Protein AF-A0A916E499-F1 (afdb_monomer_lite)

Radius of gyration: 20.99 Å; chains: 1; bounding box: 44×51×42 Å

Secondary structure (DSSP, 8-state):
------STT-EEEE-TTT--EEEEE-HHHHHHIIIII-TTS-HHHHHHHHHHHHHHTTT--S-------------------S----HHHHHHTS---HHHHHHHHHHHHHHHHHHT--GGGGGSHHHHHHHHHH-TT-----

pLDDT: mean 73.03, std 19.17, range [33.91, 93.38]

Foldseek 3Di:
DDWDDDDPQFTWDADPFQRDTGRGDDPVVVLCCLQPPPPRHPPVSNVVSVVVVVVVVVPPPDDDPDPDDDDDDDDDDDDDDDDDDDPVVVVQPDQCPPVNLVVVQVVVVCCCVVVVPDPVVCVDPVNVVVVCVVHVNHDRDD

Structure (mmCIF, N/CA/C/O backbone):
data_AF-A0A916E499-F1
#
_entry.id   AF-A0A916E499-F1
#
loop_
_atom_site.group_PDB
_atom_site.id
_atom_site.type_symbol
_atom_site.label_atom_id
_atom_site.label_alt_id
_atom_site.label_comp_id
_atom_site.label_asym_id
_atom_site.label_entity_id
_atom_site.label_seq_id
_atom_site.pdbx_PDB_ins_code
_atom_site.Cartn_x
_atom_site.Cartn_y
_atom_site.Cartn_z
_atom_site.occupancy
_atom_site.B_iso_or_equiv
_atom_site.auth_seq_id
_atom_site.auth_comp_id
_atom_site.auth_asym_id
_atom_site.auth_atom_id
_atom_site.pdbx_PDB_model_num
ATOM 1 N N . MET A 1 1 ? -22.843 15.124 7.897 1.00 46.69 1 MET A N 1
ATOM 2 C CA . MET A 1 1 ? -22.013 16.331 7.720 1.00 46.69 1 MET A CA 1
ATOM 3 C C . MET A 1 1 ? -22.779 17.495 8.315 1.00 46.69 1 MET A C 1
ATOM 5 O O . MET A 1 1 ? -23.918 17.698 7.919 1.00 46.69 1 MET A O 1
ATOM 9 N N . VAL A 1 2 ? -22.229 18.179 9.317 1.00 41.38 2 VAL A N 1
ATOM 10 C CA . VAL A 1 2 ? -22.834 19.408 9.852 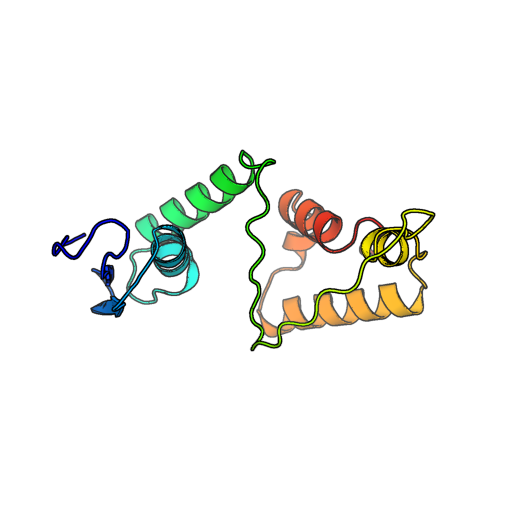1.00 41.38 2 VAL A CA 1
ATOM 11 C C . VAL A 1 2 ? -22.041 20.571 9.265 1.00 41.38 2 VAL A C 1
ATOM 13 O O . VAL A 1 2 ? -20.863 20.733 9.572 1.00 41.38 2 VAL A O 1
ATOM 16 N N . ASN A 1 3 ? -22.662 21.331 8.363 1.00 48.69 3 ASN A N 1
ATOM 17 C CA . ASN A 1 3 ? -22.007 22.427 7.651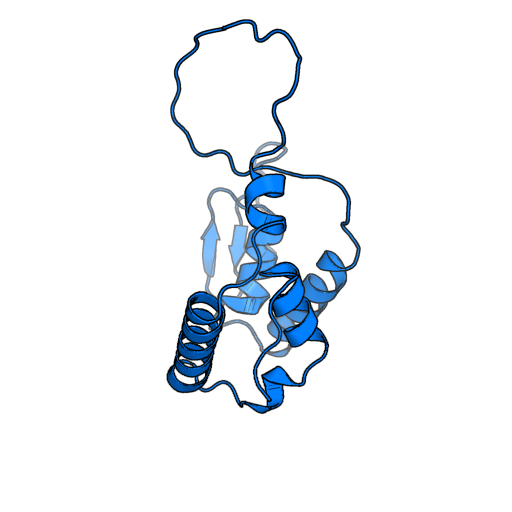 1.00 48.69 3 ASN A CA 1
ATOM 18 C C . ASN A 1 3 ? -22.184 23.733 8.431 1.00 48.69 3 ASN A C 1
ATOM 20 O O . ASN A 1 3 ? -23.271 24.307 8.420 1.00 48.69 3 ASN A O 1
ATOM 24 N N . ASN A 1 4 ? -21.112 24.238 9.045 1.00 51.47 4 ASN A N 1
ATOM 25 C CA . ASN A 1 4 ? -21.081 25.601 9.579 1.00 51.47 4 ASN A CA 1
ATOM 26 C C . ASN A 1 4 ? -20.394 26.544 8.583 1.00 51.47 4 ASN A C 1
ATOM 28 O O . ASN A 1 4 ? -19.268 26.312 8.145 1.00 51.47 4 ASN A O 1
ATOM 32 N N . LYS A 1 5 ? -21.119 27.597 8.186 1.00 39.88 5 LYS A N 1
ATOM 33 C CA . LYS A 1 5 ? -20.718 28.541 7.135 1.00 39.88 5 LYS A CA 1
ATOM 34 C C . LYS A 1 5 ? -19.553 29.427 7.589 1.00 39.88 5 LYS A C 1
ATOM 36 O O . LYS A 1 5 ? -19.694 30.233 8.502 1.00 39.88 5 LYS A O 1
ATOM 41 N N . SER A 1 6 ? -18.449 29.354 6.856 1.00 49.44 6 SER A N 1
ATOM 42 C CA . SER A 1 6 ? -17.389 30.364 6.787 1.00 49.44 6 SER A CA 1
ATOM 43 C C . SER A 1 6 ? -17.029 30.569 5.304 1.00 49.44 6 SER A C 1
ATOM 45 O O . SER A 1 6 ? -17.355 29.715 4.486 1.00 49.44 6 SER A O 1
ATOM 47 N N . LYS A 1 7 ? -16.463 31.742 4.983 1.00 49.53 7 LYS A N 1
ATOM 48 C CA . LYS A 1 7 ? -16.174 32.356 3.662 1.00 49.53 7 LYS A CA 1
ATOM 49 C C . LYS A 1 7 ? -15.985 31.379 2.471 1.00 49.53 7 LYS A C 1
ATOM 51 O O . LYS A 1 7 ? -15.399 30.313 2.656 1.00 49.53 7 LYS A O 1
ATOM 56 N N . PRO A 1 8 ? -16.407 31.757 1.242 1.00 46.28 8 PRO A N 1
ATOM 57 C CA . PRO A 1 8 ? -16.354 30.880 0.066 1.00 46.28 8 PRO A CA 1
ATOM 58 C C . PRO A 1 8 ? -14.942 30.313 -0.137 1.00 46.28 8 PRO A C 1
ATOM 60 O O . PRO A 1 8 ? -13.975 31.067 -0.196 1.00 46.28 8 PRO A O 1
ATOM 63 N N . GLY A 1 9 ? -14.834 28.981 -0.180 1.00 54.62 9 GLY A N 1
ATOM 64 C CA . GLY A 1 9 ? -13.572 28.252 -0.360 1.00 54.62 9 GLY A CA 1
ATOM 65 C C . GLY A 1 9 ? -12.903 27.727 0.919 1.00 54.62 9 GLY A C 1
ATOM 66 O O . GLY A 1 9 ? -11.936 26.974 0.821 1.00 54.62 9 GLY A O 1
ATOM 67 N N . HIS A 1 10 ? -13.401 28.057 2.118 1.00 57.28 10 HIS A N 1
ATOM 68 C CA . HIS A 1 10 ? -12.812 27.579 3.377 1.00 57.28 10 HIS A CA 1
ATOM 69 C C . HIS A 1 10 ? -13.873 27.038 4.339 1.00 57.28 10 HIS A C 1
ATOM 71 O O . HIS A 1 10 ? -14.388 27.758 5.202 1.00 57.28 10 HIS A O 1
ATOM 77 N N . TYR A 1 11 ? -14.159 25.742 4.203 1.00 69.94 11 TYR A N 1
ATOM 78 C CA . TYR A 1 11 ? -15.032 25.006 5.110 1.00 69.94 11 TYR A CA 1
ATOM 79 C C . TYR A 1 11 ? -14.207 24.363 6.229 1.00 69.94 11 TYR A C 1
ATOM 81 O O . TYR A 1 11 ? -13.180 23.725 5.986 1.00 69.94 11 TYR A O 1
ATOM 89 N N . SER A 1 12 ? -14.656 24.545 7.468 1.00 78.69 12 SER A N 1
ATOM 90 C CA . SER A 1 12 ? -14.255 23.690 8.583 1.00 78.69 12 SER A CA 1
ATOM 91 C C . SER A 1 12 ? -15.042 22.384 8.510 1.00 78.69 12 SER A C 1
ATOM 93 O O . SER A 1 12 ? -16.222 22.403 8.157 1.00 78.69 12 SER A O 1
ATOM 95 N N . GLY A 1 13 ? -14.419 21.269 8.871 1.00 85.12 13 GLY A N 1
ATOM 96 C CA . GLY A 1 13 ? -15.068 19.960 8.895 1.00 85.12 13 GLY A CA 1
ATOM 97 C C . GLY A 1 13 ? -14.948 19.302 10.258 1.00 85.12 13 GLY A C 1
ATOM 98 O O . GLY A 1 13 ? -14.019 19.578 11.011 1.00 85.12 13 GLY A O 1
ATOM 99 N N . GLU A 1 14 ? -15.875 18.405 10.557 1.00 89.88 14 GLU A N 1
ATOM 100 C CA . GLU A 1 14 ? -15.799 17.505 11.703 1.00 89.88 14 GLU A CA 1
ATOM 101 C C . GLU A 1 14 ? -16.217 16.109 11.248 1.00 89.88 14 GLU A C 1
ATOM 103 O O . GLU A 1 14 ? -17.225 15.950 10.547 1.00 89.88 14 GLU A O 1
ATOM 108 N N . CYS A 1 15 ? -15.435 15.100 11.628 1.00 90.38 15 CYS A N 1
ATOM 109 C CA . CYS A 1 15 ? -15.794 13.716 11.378 1.00 90.38 15 CYS A CA 1
ATOM 110 C C . CYS A 1 15 ? -16.943 13.331 12.305 1.00 90.38 15 CYS A C 1
ATOM 112 O O . CYS A 1 15 ? -16.855 13.503 13.515 1.00 90.38 15 CYS A O 1
ATOM 114 N N . LYS A 1 16 ? -18.017 12.772 11.744 1.00 89.81 16 LYS A N 1
ATOM 115 C CA . LYS A 1 16 ? -19.185 12.357 12.531 1.00 89.81 16 LYS A CA 1
ATOM 116 C C . LYS A 1 16 ? -18.880 11.179 13.470 1.00 89.81 16 LYS A C 1
ATOM 118 O O . LYS A 1 16 ? -19.623 10.983 14.421 1.00 89.81 16 LYS A O 1
ATOM 123 N N . PHE A 1 17 ? -17.838 10.401 13.178 1.00 90.56 17 PHE A N 1
ATOM 124 C CA . PHE A 1 17 ? -17.529 9.158 13.883 1.00 90.56 17 PHE A CA 1
ATOM 125 C C . PHE A 1 17 ? -16.475 9.371 14.971 1.00 90.56 17 PHE A C 1
ATOM 127 O O . PHE A 1 17 ? -16.776 9.212 16.146 1.00 90.56 17 PHE A O 1
ATOM 134 N N . CYS A 1 18 ? -15.277 9.828 14.596 1.00 91.19 18 CYS A N 1
ATOM 135 C CA . CYS A 1 18 ? -14.178 10.046 15.545 1.00 91.19 18 CYS A CA 1
ATOM 136 C C . CYS A 1 18 ? -14.106 11.480 16.102 1.00 91.19 18 CYS A C 1
ATOM 138 O O . CYS A 1 18 ? -13.172 11.820 16.826 1.00 91.19 18 CYS A O 1
ATOM 140 N N . HIS A 1 19 ? -15.033 12.366 15.714 1.00 88.81 19 HIS A N 1
ATOM 141 C CA . HIS A 1 19 ? -15.081 13.773 16.142 1.00 88.81 19 HIS A CA 1
ATOM 142 C C . HIS A 1 19 ? -13.803 14.591 15.885 1.00 88.81 19 HIS A C 1
ATOM 144 O O . HIS A 1 19 ? -13.634 15.688 16.424 1.00 88.81 19 HIS A O 1
ATOM 150 N N . LYS A 1 20 ? -12.906 14.104 15.017 1.00 88.31 20 LYS A N 1
ATOM 151 C CA . LYS A 1 20 ? -11.736 14.855 14.554 1.00 88.31 20 LYS A CA 1
ATOM 152 C C . LYS A 1 20 ? -12.211 16.119 13.841 1.00 88.31 20 LYS A C 1
ATOM 154 O O . LYS A 1 20 ? -13.056 16.057 12.948 1.00 88.31 20 LYS A O 1
ATOM 15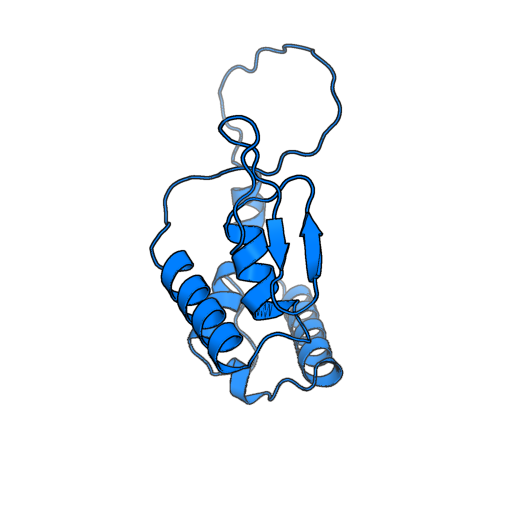9 N N . LYS A 1 21 ? -11.685 17.269 14.262 1.00 89.50 21 LYS A N 1
ATOM 160 C CA . LYS A 1 21 ? -12.054 18.591 13.740 1.00 89.50 21 LYS A CA 1
ATOM 161 C C . LYS A 1 21 ? -10.949 19.137 12.853 1.00 89.50 21 LYS A C 1
ATOM 163 O O . LYS A 1 21 ? -9.770 19.040 13.184 1.00 89.50 21 LYS A O 1
ATOM 168 N N . TRP A 1 22 ? -11.346 19.788 11.769 1.00 86.38 22 TRP A N 1
ATOM 169 C CA . TRP A 1 22 ? -10.460 20.511 10.872 1.00 86.38 22 TRP A CA 1
ATOM 170 C C . TRP A 1 2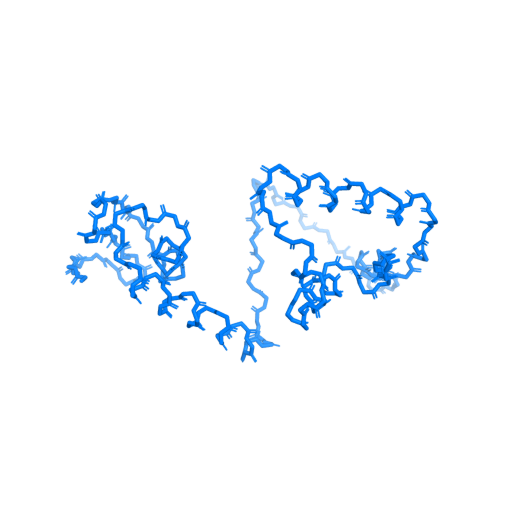2 ? -10.901 21.962 10.769 1.00 86.38 22 TRP A C 1
ATOM 172 O O . TRP A 1 22 ? -12.035 22.264 10.399 1.00 86.38 22 TRP A O 1
ATOM 182 N N . GLN A 1 23 ? -9.971 22.874 11.048 1.00 78.06 23 GLN A N 1
ATOM 183 C CA . GLN A 1 23 ? -10.201 24.312 10.914 1.00 78.06 23 GLN A CA 1
ATOM 184 C C . GLN A 1 23 ? -10.330 24.739 9.441 1.00 78.06 23 GLN A C 1
ATOM 186 O O . GLN A 1 23 ? -11.039 25.695 9.132 1.00 78.06 23 GLN A O 1
ATOM 191 N N . ARG A 1 24 ? -9.663 24.015 8.533 1.00 80.38 24 ARG A N 1
ATOM 192 C CA . ARG A 1 24 ? -9.791 24.118 7.075 1.00 80.38 24 ARG A CA 1
ATOM 193 C C . ARG A 1 24 ? -9.645 22.727 6.478 1.00 80.38 24 ARG A C 1
ATOM 195 O O . ARG A 1 24 ? -8.674 22.045 6.796 1.00 80.38 24 ARG A O 1
ATOM 202 N N . VAL A 1 25 ? -10.579 22.313 5.630 1.00 80.31 25 VAL A N 1
ATOM 203 C CA . VAL A 1 25 ? -10.515 21.002 4.981 1.00 80.31 25 VAL A CA 1
ATOM 204 C C . VAL A 1 25 ? -11.114 21.051 3.581 1.00 80.31 25 VAL A C 1
ATOM 206 O O . VAL A 1 25 ? -12.091 21.761 3.340 1.00 80.31 25 VAL A O 1
ATOM 209 N N . TYR A 1 26 ? -10.514 20.301 2.662 1.00 83.38 26 TYR A N 1
ATOM 210 C CA . TYR A 1 26 ? -11.082 20.019 1.348 1.00 83.38 26 TYR A CA 1
ATOM 211 C C . TYR A 1 26 ? -11.711 18.624 1.338 1.00 83.38 26 TYR A C 1
ATOM 213 O O . TYR A 1 26 ? -11.383 17.774 2.166 1.00 83.38 26 TYR A O 1
ATOM 221 N N . ILE A 1 27 ? -12.627 18.391 0.396 1.00 83.69 27 ILE A N 1
ATOM 222 C CA . ILE A 1 27 ? -13.433 17.163 0.342 1.00 83.69 27 ILE A CA 1
ATOM 223 C C . ILE A 1 27 ? -12.542 15.908 0.281 1.00 83.69 27 ILE A C 1
ATOM 225 O O . ILE A 1 27 ? -12.800 14.965 1.021 1.00 83.69 27 ILE A O 1
ATOM 229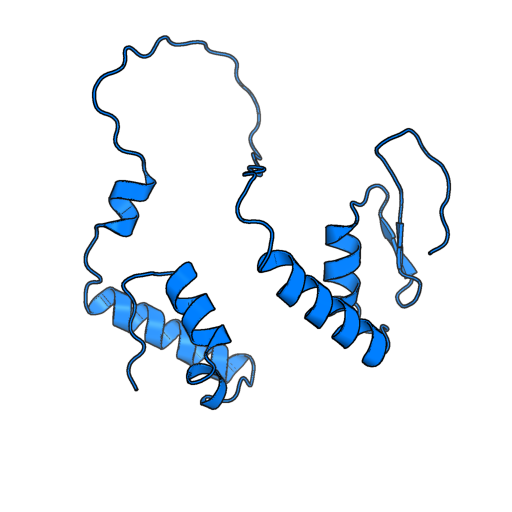 N N . GLY A 1 28 ? -11.452 15.934 -0.493 1.00 84.38 28 GLY A N 1
ATOM 230 C CA . GLY A 1 28 ? -10.496 14.821 -0.597 1.00 84.38 28 GLY A CA 1
ATOM 231 C C . GLY A 1 28 ? -9.868 14.379 0.735 1.00 84.38 28 GLY A C 1
ATOM 232 O O . GLY A 1 28 ? -9.797 13.181 0.993 1.00 84.38 28 GLY A O 1
ATOM 233 N N . ILE A 1 29 ? -9.505 15.303 1.641 1.00 86.19 29 ILE A N 1
ATOM 234 C CA . ILE A 1 29 ? -9.025 14.923 2.991 1.00 86.19 29 ILE A CA 1
ATOM 235 C C . ILE A 1 29 ? -10.117 14.194 3.764 1.00 86.19 29 ILE A C 1
ATOM 237 O O . ILE A 1 29 ? -9.831 13.215 4.445 1.00 86.19 29 ILE A O 1
ATOM 241 N N . LEU A 1 30 ? -11.363 14.666 3.686 1.00 88.50 30 LEU A N 1
ATOM 242 C CA . LEU A 1 30 ? -12.465 14.028 4.405 1.00 88.50 30 LEU A CA 1
ATOM 243 C C . LEU A 1 30 ? -12.747 12.626 3.859 1.00 88.50 30 LEU A C 1
ATOM 245 O O . LEU A 1 30 ? -12.992 11.716 4.643 1.00 88.50 30 LEU A O 1
ATOM 249 N N . GLN A 1 31 ? -12.682 12.448 2.540 1.00 89.56 31 GLN A N 1
ATOM 250 C CA . GLN A 1 31 ? -12.856 11.150 1.887 1.00 89.56 31 GLN A CA 1
ATOM 251 C C . GLN A 1 31 ? -11.744 10.174 2.283 1.00 89.56 31 GLN A C 1
ATOM 253 O O . GLN A 1 31 ? -12.042 9.077 2.746 1.00 89.56 31 GLN A O 1
ATOM 258 N N . SER A 1 32 ? -10.478 10.600 2.199 1.00 87.38 32 SER A N 1
ATOM 259 C CA . SER A 1 32 ? -9.330 9.785 2.620 1.00 87.38 32 SER A CA 1
ATOM 260 C C . SER A 1 32 ? -9.395 9.432 4.107 1.00 87.38 32 SER A C 1
ATOM 262 O O . SER A 1 32 ? -9.190 8.280 4.488 1.00 87.38 32 SER A O 1
ATOM 264 N N . HIS A 1 33 ? -9.786 10.389 4.954 1.00 92.38 33 HIS A N 1
ATOM 265 C CA . HIS A 1 33 ? -9.983 10.133 6.374 1.00 92.38 33 HIS A CA 1
ATOM 266 C C . HIS A 1 33 ? -11.032 9.039 6.617 1.00 92.38 33 HIS A C 1
ATOM 268 O O . HIS A 1 33 ? -10.789 8.138 7.415 1.00 92.38 33 HIS A O 1
ATOM 274 N N . LEU A 1 34 ? -12.179 9.098 5.931 1.00 91.38 34 LEU A N 1
ATOM 275 C CA . LEU A 1 34 ? -13.239 8.096 6.069 1.00 91.38 34 LEU A CA 1
ATOM 276 C C . LEU A 1 34 ? -12.850 6.724 5.505 1.00 91.38 34 LEU A C 1
ATOM 278 O O . LEU A 1 34 ? -13.324 5.727 6.039 1.00 91.38 34 LEU A O 1
ATOM 282 N N . ALA A 1 35 ? -12.010 6.673 4.468 1.00 90.12 35 ALA A N 1
ATOM 283 C CA . ALA A 1 35 ? -11.561 5.430 3.842 1.00 90.12 35 ALA A CA 1
ATOM 284 C C . ALA A 1 35 ? -10.413 4.745 4.607 1.00 90.12 35 ALA A C 1
ATOM 286 O O . ALA A 1 35 ? -10.402 3.524 4.727 1.00 90.12 35 ALA A O 1
ATOM 287 N N . ASN A 1 36 ? -9.455 5.508 5.142 1.00 87.69 36 ASN A N 1
ATOM 288 C CA . ASN A 1 36 ? -8.174 4.947 5.596 1.00 87.69 36 ASN A CA 1
ATOM 289 C C . ASN A 1 36 ? -7.772 5.313 7.031 1.00 87.69 36 ASN A C 1
ATOM 291 O O . ASN A 1 36 ? -7.023 4.565 7.652 1.00 87.69 36 ASN A O 1
ATOM 295 N N . GLU A 1 37 ? -8.221 6.449 7.575 1.00 87.44 37 GLU A N 1
ATOM 296 C CA . GLU A 1 37 ? -7.692 6.960 8.855 1.00 87.44 37 GLU A CA 1
ATOM 297 C C . GLU A 1 37 ? -8.673 6.865 10.031 1.00 87.44 37 GLU A C 1
ATOM 299 O O . GLU A 1 37 ? -8.261 6.955 11.189 1.00 87.44 37 GLU A O 1
ATOM 304 N N . CYS A 1 38 ? -9.977 6.778 9.770 1.00 91.00 38 CYS A N 1
ATOM 305 C CA . CYS A 1 38 ? -10.996 6.865 10.807 1.00 91.00 38 CYS A CA 1
ATOM 306 C C . CYS A 1 38 ? -11.273 5.498 11.441 1.00 91.00 38 CYS A C 1
ATOM 308 O O . CYS A 1 38 ? -12.025 4.701 10.891 1.00 91.00 38 CYS A O 1
ATOM 310 N N . THR A 1 39 ? -10.746 5.275 12.645 1.00 86.12 39 THR A N 1
ATOM 311 C CA . THR A 1 39 ? -10.924 4.027 13.412 1.00 86.12 39 THR A CA 1
ATOM 312 C C . THR A 1 39 ? -12.359 3.773 13.870 1.00 86.12 39 THR A C 1
ATOM 314 O O . THR A 1 39 ? -12.751 2.625 14.027 1.00 86.12 39 THR A O 1
ATOM 317 N N . ASP A 1 40 ? -13.147 4.833 14.067 1.00 89.19 40 ASP A N 1
ATOM 318 C CA . ASP A 1 40 ? -14.539 4.736 14.537 1.00 89.19 40 ASP A CA 1
ATOM 319 C C . ASP A 1 40 ? -15.560 4.694 13.383 1.00 89.19 40 ASP A C 1
ATOM 321 O O . ASP A 1 40 ? -16.772 4.730 13.610 1.00 89.19 40 ASP A O 1
ATOM 325 N N . CYS A 1 41 ? -15.092 4.689 12.128 1.00 89.81 41 CYS A N 1
ATOM 326 C CA . CYS A 1 41 ? -15.960 4.676 10.953 1.00 89.81 41 CYS A CA 1
ATOM 327 C C . CYS A 1 41 ? -16.533 3.265 10.732 1.00 89.81 41 CYS A C 1
ATOM 329 O O . CYS A 1 41 ? -15.764 2.306 10.719 1.00 89.81 41 CYS A O 1
ATOM 331 N N . PRO A 1 42 ? -17.852 3.109 10.515 1.00 91.19 42 PRO A N 1
ATOM 332 C CA . PRO A 1 42 ? -18.428 1.831 10.114 1.00 91.19 42 PRO A CA 1
ATOM 333 C C . PRO A 1 42 ? -17.818 1.315 8.807 1.00 91.19 42 PRO A C 1
ATOM 335 O O . PRO A 1 42 ? -17.666 2.074 7.847 1.00 91.19 42 PRO A O 1
ATOM 338 N N . GLU A 1 43 ? -17.557 0.010 8.750 1.00 86.31 43 GLU A N 1
ATOM 339 C CA . GLU A 1 43 ? -16.895 -0.663 7.623 1.00 86.31 43 GLU A CA 1
ATOM 340 C C . GLU A 1 43 ? -17.613 -0.430 6.281 1.00 86.31 43 GLU A C 1
ATOM 342 O O . GLU A 1 43 ? -16.980 -0.205 5.256 1.00 86.31 43 GLU A O 1
ATOM 347 N N . GLU A 1 44 ? -18.947 -0.382 6.287 1.00 89.56 44 GLU A N 1
ATOM 348 C CA . GLU A 1 44 ? -19.755 -0.086 5.096 1.00 89.56 44 GLU A CA 1
ATOM 349 C C . GLU A 1 44 ? -19.420 1.287 4.487 1.00 89.56 44 GLU A C 1
ATOM 351 O O . GLU A 1 44 ? -19.299 1.439 3.271 1.00 89.56 44 GLU A O 1
ATOM 356 N N . ILE A 1 45 ? -19.222 2.292 5.340 1.00 88.88 45 ILE A N 1
ATOM 357 C CA . ILE A 1 45 ? -18.912 3.661 4.919 1.00 88.88 45 ILE A CA 1
ATOM 358 C C . ILE A 1 45 ? -17.452 3.749 4.483 1.00 88.88 45 ILE A C 1
ATOM 360 O O . ILE A 1 45 ? -17.148 4.414 3.492 1.00 88.88 45 ILE A O 1
ATOM 364 N N . GLN A 1 46 ? -16.564 3.060 5.195 1.00 89.12 46 GLN A N 1
ATOM 365 C CA . GLN A 1 46 ? -15.156 2.959 4.839 1.00 89.12 46 GLN A CA 1
ATOM 366 C C . GLN A 1 46 ? -14.981 2.352 3.439 1.00 89.12 46 GLN A C 1
ATOM 368 O O . GLN A 1 46 ? -14.358 2.969 2.575 1.00 89.12 46 GLN A O 1
ATOM 373 N N . ASN A 1 47 ? -15.617 1.206 3.185 1.00 88.44 47 ASN A N 1
ATOM 374 C CA . ASN A 1 47 ? -15.565 0.498 1.906 1.00 88.44 47 ASN A CA 1
ATOM 375 C C . ASN A 1 47 ? -16.196 1.307 0.767 1.00 88.44 47 ASN A C 1
ATOM 377 O O . ASN A 1 47 ? -15.658 1.322 -0.341 1.00 88.44 47 ASN A O 1
ATOM 381 N N . TYR A 1 48 ? -17.292 2.028 1.032 1.00 93.06 48 TYR A N 1
ATOM 382 C CA . TYR A 1 48 ? -17.886 2.941 0.053 1.00 93.06 48 TYR A CA 1
ATOM 383 C C . TYR A 1 48 ? -16.887 4.011 -0.403 1.00 93.06 48 TYR A C 1
ATOM 385 O O . TYR A 1 48 ? -16.698 4.210 -1.603 1.00 93.06 48 TYR A O 1
ATOM 393 N N . TRP A 1 49 ? -16.227 4.697 0.538 1.00 90.69 49 TRP A N 1
ATOM 394 C CA . TRP A 1 49 ? -15.270 5.749 0.190 1.00 90.69 49 TRP A CA 1
ATOM 395 C C . TRP A 1 49 ? -13.997 5.193 -0.438 1.00 90.69 49 TRP A C 1
ATOM 397 O O . TRP A 1 49 ? -13.467 5.821 -1.350 1.00 90.69 49 TRP A O 1
ATOM 407 N N . LEU A 1 50 ? -13.549 4.009 -0.017 1.00 89.12 50 LEU A N 1
ATOM 408 C CA . LEU A 1 50 ? -12.427 3.311 -0.637 1.00 89.12 50 LEU A CA 1
ATOM 409 C C . LEU A 1 50 ? -12.714 3.000 -2.116 1.00 89.12 50 LEU A C 1
ATOM 411 O O . LEU A 1 50 ? -11.910 3.334 -2.984 1.00 89.12 50 LEU A O 1
ATOM 415 N N . GLY A 1 51 ? -13.893 2.442 -2.416 1.00 88.75 51 GLY A N 1
ATOM 416 C CA . GLY A 1 51 ? -14.328 2.176 -3.789 1.00 88.75 51 GLY A CA 1
ATOM 417 C C . GLY A 1 51 ? -14.543 3.452 -4.607 1.00 88.75 51 GLY A C 1
ATOM 418 O O . GLY A 1 51 ? -14.166 3.508 -5.775 1.00 88.75 51 GLY A O 1
ATOM 419 N N . PHE A 1 52 ? -15.096 4.501 -3.991 1.00 88.81 52 PHE A N 1
ATOM 420 C CA . PHE A 1 52 ? -15.278 5.800 -4.638 1.00 88.81 52 PHE A CA 1
ATOM 421 C C . PHE A 1 52 ? -13.942 6.443 -5.034 1.00 88.81 52 PHE A C 1
ATOM 423 O O . PHE A 1 52 ? -13.831 6.952 -6.144 1.00 88.81 52 PHE A O 1
ATOM 430 N N . ILE A 1 53 ? -12.933 6.416 -4.154 1.00 87.75 53 ILE A N 1
ATOM 431 C CA . ILE A 1 53 ? -11.596 6.958 -4.445 1.00 87.75 53 ILE A CA 1
ATOM 432 C C . ILE A 1 53 ? -10.937 6.151 -5.569 1.00 87.75 53 ILE A C 1
ATOM 434 O O . ILE A 1 53 ? -10.493 6.740 -6.548 1.00 87.75 53 ILE A O 1
ATOM 438 N N . ALA A 1 54 ? -10.976 4.817 -5.491 1.00 84.75 54 ALA A N 1
ATOM 439 C CA . ALA A 1 54 ? -10.419 3.951 -6.531 1.00 84.75 54 ALA A CA 1
ATOM 440 C C . ALA A 1 54 ? -11.058 4.190 -7.916 1.00 84.75 54 ALA A C 1
ATOM 442 O O . ALA A 1 54 ? -10.367 4.186 -8.933 1.00 84.75 54 ALA A O 1
ATOM 443 N N . ALA A 1 55 ? -12.372 4.433 -7.965 1.00 84.19 55 ALA A N 1
ATOM 444 C CA . ALA A 1 55 ? -13.078 4.743 -9.208 1.00 84.19 55 ALA A CA 1
ATOM 445 C C . ALA A 1 55 ? -12.823 6.175 -9.708 1.00 84.19 55 ALA A C 1
ATOM 447 O O . ALA A 1 55 ? -12.815 6.406 -10.915 1.00 84.19 55 ALA A O 1
ATOM 448 N N . LYS A 1 56 ? -12.631 7.138 -8.799 1.00 79.94 56 LYS A N 1
ATOM 449 C CA . LYS A 1 56 ? -12.377 8.546 -9.129 1.00 79.94 56 LYS A CA 1
ATOM 450 C C . LYS A 1 56 ? -11.006 8.740 -9.778 1.00 79.94 56 LYS A C 1
ATOM 452 O O . LYS A 1 56 ? -10.931 9.395 -10.810 1.00 79.94 56 LYS A O 1
ATOM 457 N N . ASP A 1 57 ? -9.967 8.114 -9.233 1.00 65.00 57 ASP A N 1
ATOM 458 C CA . ASP A 1 57 ? -8.610 8.192 -9.793 1.00 65.00 57 ASP A CA 1
ATOM 459 C C . ASP A 1 57 ? -8.517 7.553 -11.193 1.00 65.00 57 ASP A C 1
ATOM 461 O O . ASP A 1 57 ? -7.604 7.850 -11.951 1.00 65.00 57 ASP A O 1
ATOM 465 N N . SER A 1 58 ? -9.499 6.729 -11.582 1.00 59.97 58 SER A N 1
ATOM 466 C CA . SER A 1 58 ? -9.598 6.151 -12.931 1.00 59.97 58 SER A CA 1
ATOM 467 C C . SER A 1 58 ? -10.184 7.112 -13.985 1.00 59.97 58 SER A C 1
ATOM 469 O O . SER A 1 58 ? -10.333 6.714 -15.139 1.00 59.97 58 SER A O 1
ATOM 471 N N . LEU A 1 59 ? -10.600 8.329 -13.604 1.00 52.66 59 LEU A N 1
ATOM 472 C CA . LEU A 1 59 ? -11.317 9.279 -14.474 1.00 52.66 59 LEU A CA 1
ATOM 473 C C . LEU A 1 59 ? -10.654 10.665 -14.588 1.00 52.66 59 LEU A C 1
ATOM 475 O O . LEU A 1 59 ? -11.116 11.475 -15.391 1.00 52.66 59 LEU A O 1
ATOM 479 N N . ASP A 1 60 ? -9.600 10.942 -13.818 1.00 43.22 60 ASP A N 1
ATOM 480 C CA . ASP A 1 60 ? -8.967 12.262 -13.721 1.00 43.22 60 ASP A CA 1
ATOM 481 C C . ASP A 1 60 ? -7.531 12.240 -14.320 1.00 43.22 60 ASP A C 1
ATOM 483 O O . ASP A 1 60 ? -6.550 12.380 -13.597 1.00 43.22 60 ASP A O 1
ATOM 487 N N . ASP A 1 61 ? -7.403 12.083 -15.648 1.00 41.62 61 ASP A N 1
ATOM 488 C CA . ASP A 1 61 ? -6.141 12.221 -16.423 1.00 41.62 61 ASP A CA 1
ATOM 489 C C . ASP A 1 61 ? -5.829 13.684 -16.853 1.00 41.62 61 ASP A C 1
ATOM 491 O O . ASP A 1 61 ? -5.069 13.919 -17.792 1.00 41.62 61 ASP A O 1
ATOM 495 N N . ASP A 1 62 ? -6.406 14.705 -16.207 1.00 44.22 62 ASP A N 1
ATOM 496 C CA . ASP A 1 62 ? -6.097 16.115 -16.518 1.00 44.22 62 ASP A CA 1
ATOM 497 C C . ASP A 1 62 ? -6.359 17.048 -15.320 1.00 44.22 62 ASP A C 1
ATOM 499 O O . ASP A 1 62 ? -7.490 17.462 -15.071 1.00 44.22 62 ASP A O 1
ATOM 503 N N . ASP A 1 63 ? -5.317 17.314 -14.526 1.00 37.50 63 ASP A N 1
ATOM 504 C CA . ASP A 1 63 ? -4.852 18.659 -14.127 1.00 37.50 63 ASP A CA 1
ATOM 505 C C . ASP A 1 63 ? -3.908 18.542 -12.913 1.00 37.50 63 ASP A C 1
ATOM 507 O O . ASP A 1 63 ? -4.276 18.190 -11.787 1.00 37.50 63 ASP A O 1
ATOM 511 N N . SER A 1 64 ? -2.638 18.839 -13.170 1.00 47.22 64 SER A N 1
ATOM 512 C CA . SER A 1 64 ? -1.541 18.806 -12.211 1.00 47.22 64 SER A CA 1
ATOM 513 C C . SER A 1 64 ? -1.648 19.971 -11.222 1.00 47.22 64 SER A C 1
ATOM 515 O O . SER A 1 64 ? -1.178 21.081 -11.471 1.00 47.22 64 SER A O 1
ATOM 517 N N . ALA A 1 65 ? -2.205 19.719 -10.036 1.00 37.34 65 ALA A N 1
ATOM 518 C CA . ALA A 1 65 ? -2.090 20.638 -8.905 1.00 37.34 65 ALA A CA 1
ATOM 519 C C . ALA A 1 65 ? -0.867 20.283 -8.044 1.00 37.34 65 ALA A C 1
ATOM 521 O O . ALA A 1 65 ? -0.956 19.628 -7.004 1.00 37.34 65 ALA A O 1
ATOM 522 N N . SER A 1 66 ? 0.297 20.761 -8.486 1.00 40.09 66 SER A N 1
ATOM 523 C CA . SER A 1 66 ? 1.572 20.716 -7.767 1.00 40.09 66 SER A CA 1
ATOM 524 C C . SER A 1 66 ? 1.449 21.194 -6.309 1.00 40.09 66 SER A C 1
ATOM 526 O O . SER A 1 66 ? 1.113 22.354 -6.045 1.00 40.09 66 SER A O 1
ATOM 528 N N . ILE A 1 67 ? 1.815 20.339 -5.351 1.00 43.28 67 ILE A N 1
ATOM 529 C CA . ILE A 1 67 ? 2.070 20.744 -3.964 1.00 43.28 67 ILE A CA 1
ATOM 530 C C . ILE A 1 67 ? 3.459 21.391 -3.906 1.00 43.28 67 ILE A C 1
ATOM 532 O O . ILE A 1 67 ? 4.471 20.722 -3.716 1.00 43.28 67 ILE A O 1
ATOM 536 N N . ALA A 1 68 ? 3.517 22.714 -4.056 1.00 36.66 68 ALA A N 1
ATOM 537 C CA . ALA A 1 68 ? 4.725 23.488 -3.790 1.00 36.66 68 ALA A CA 1
ATOM 538 C C . ALA A 1 68 ? 4.730 23.982 -2.333 1.00 36.66 68 ALA A C 1
ATOM 540 O O . ALA A 1 68 ? 4.117 24.994 -1.994 1.00 36.66 68 ALA A O 1
ATOM 541 N N . SER A 1 69 ? 5.466 23.282 -1.467 1.00 39.09 69 SER A N 1
ATOM 542 C CA . SER A 1 69 ? 6.052 23.889 -0.268 1.00 39.09 69 SER A CA 1
ATOM 543 C C . SER A 1 69 ? 7.427 24.444 -0.627 1.00 39.09 69 SER A C 1
ATOM 545 O O . SER A 1 69 ? 8.372 23.673 -0.734 1.00 39.09 69 SER A O 1
ATOM 547 N N . SER A 1 70 ? 7.569 25.766 -0.750 1.00 35.53 70 SER A N 1
ATOM 548 C CA . SER A 1 70 ? 8.821 26.443 -0.381 1.00 35.53 70 SER A CA 1
ATOM 549 C C . SER A 1 70 ? 8.670 27.962 -0.310 1.00 35.53 70 SER A C 1
ATOM 551 O O . SER A 1 70 ? 8.375 28.644 -1.289 1.00 35.53 70 SER A O 1
ATOM 553 N N . THR A 1 71 ? 8.916 28.444 0.902 1.00 36.19 71 THR A N 1
ATOM 554 C CA . THR A 1 71 ? 9.604 29.668 1.326 1.00 36.19 71 THR A CA 1
ATOM 555 C C . THR A 1 71 ? 10.281 30.494 0.221 1.00 36.19 71 THR A C 1
ATOM 557 O O . THR A 1 71 ? 10.972 29.974 -0.649 1.00 36.19 71 THR A O 1
ATOM 560 N N . GLY A 1 72 ? 10.081 31.813 0.291 1.00 35.41 72 GLY A N 1
ATOM 561 C CA . GLY A 1 72 ? 10.321 32.747 -0.805 1.00 35.41 72 GLY A CA 1
ATOM 562 C C . GLY A 1 72 ? 11.767 33.022 -1.212 1.00 35.41 72 GLY A C 1
ATOM 563 O O . GLY A 1 72 ? 12.712 32.760 -0.477 1.00 35.41 72 GLY A O 1
ATOM 564 N N . SER A 1 73 ? 11.892 33.647 -2.387 1.00 33.91 73 SER A N 1
ATOM 565 C CA . SER A 1 73 ? 12.823 34.736 -2.727 1.00 33.91 73 SER A CA 1
ATOM 566 C C . SER A 1 73 ? 12.620 35.125 -4.196 1.00 33.91 73 SER A C 1
ATOM 568 O O . SER A 1 73 ? 12.911 34.354 -5.106 1.00 33.91 73 SER A O 1
ATOM 570 N N . ASN A 1 74 ? 12.132 36.342 -4.444 1.00 45.12 74 ASN A N 1
ATOM 571 C CA . ASN A 1 74 ? 11.998 36.894 -5.791 1.00 45.12 74 ASN A CA 1
ATOM 572 C C . ASN A 1 74 ? 13.382 37.176 -6.397 1.00 45.12 74 ASN A C 1
ATOM 574 O O . ASN A 1 74 ? 14.046 38.133 -5.998 1.00 45.12 74 ASN A O 1
ATOM 578 N N . LYS A 1 75 ? 13.795 36.418 -7.420 1.00 42.97 75 LYS A N 1
ATOM 579 C CA . LYS A 1 75 ? 14.829 36.874 -8.363 1.00 42.97 75 LYS A CA 1
ATOM 580 C C . LYS A 1 75 ? 14.548 36.353 -9.772 1.00 42.97 75 LYS A C 1
ATOM 582 O O . LYS A 1 75 ? 14.891 35.230 -10.118 1.00 42.97 75 LYS A O 1
ATOM 587 N N . LYS A 1 76 ? 13.923 37.204 -10.596 1.00 46.97 76 LYS A N 1
ATOM 588 C CA . LYS A 1 76 ? 13.754 36.988 -12.042 1.00 46.97 76 LYS A CA 1
ATOM 589 C C . LYS A 1 76 ? 15.119 36.741 -12.695 1.00 46.97 76 LYS A C 1
ATOM 591 O O . LYS A 1 76 ? 16.002 37.594 -12.600 1.00 46.97 76 LYS A O 1
ATOM 596 N N . ARG A 1 77 ? 15.263 35.636 -13.429 1.00 45.81 77 ARG A N 1
ATOM 597 C CA . ARG A 1 77 ? 16.338 35.437 -14.411 1.00 45.81 77 ARG A CA 1
ATOM 598 C C . ARG A 1 77 ? 15.721 34.881 -15.698 1.00 45.81 77 ARG A C 1
ATOM 600 O O . ARG A 1 77 ? 14.987 33.904 -15.649 1.00 45.81 77 ARG A O 1
ATOM 607 N N . LYS A 1 78 ? 15.969 35.558 -16.826 1.00 50.09 78 LYS A N 1
ATOM 608 C CA . LYS A 1 78 ? 15.584 35.113 -18.176 1.00 50.09 78 LYS A CA 1
ATOM 609 C C . LYS A 1 78 ? 16.339 33.821 -18.509 1.00 50.09 78 LYS A C 1
ATOM 611 O O . LYS A 1 78 ? 17.557 33.804 -18.350 1.00 50.09 78 LYS A O 1
ATOM 616 N N . VAL A 1 79 ? 15.645 32.802 -19.013 1.00 41.84 79 VAL A N 1
ATOM 617 C CA . VAL A 1 79 ? 16.267 31.619 -19.625 1.00 41.84 79 VAL A CA 1
ATOM 618 C C . VAL A 1 79 ? 15.843 31.590 -21.088 1.00 41.84 79 VAL A C 1
ATOM 620 O O . VAL A 1 79 ? 14.656 31.538 -21.397 1.00 41.84 79 VAL A O 1
ATOM 623 N N . ALA A 1 80 ? 16.826 31.728 -21.977 1.00 44.62 80 ALA A N 1
ATOM 624 C CA . ALA A 1 80 ? 16.663 31.465 -23.397 1.00 44.62 80 ALA A CA 1
ATOM 625 C C . ALA A 1 80 ? 16.456 29.956 -23.579 1.00 44.62 80 ALA A C 1
ATOM 627 O O . ALA A 1 80 ? 17.216 29.162 -23.023 1.00 44.62 80 ALA A O 1
ATOM 628 N N . SER A 1 81 ? 15.417 29.575 -24.321 1.00 53.19 81 SER A N 1
ATOM 629 C CA . SER A 1 81 ? 15.159 28.187 -24.683 1.00 53.19 81 SER A CA 1
ATOM 630 C C . SER A 1 81 ? 16.298 27.669 -25.554 1.00 53.19 81 SER A C 1
ATOM 632 O O . SER A 1 81 ? 16.599 28.287 -26.572 1.00 53.19 81 SER A O 1
ATOM 634 N N . ASN A 1 82 ? 16.914 26.563 -25.145 1.00 51.88 82 ASN A N 1
ATOM 635 C CA . ASN A 1 82 ? 17.332 25.470 -26.023 1.00 51.88 82 ASN A CA 1
ATOM 636 C C . ASN A 1 82 ? 17.860 24.315 -25.151 1.00 51.88 82 ASN A C 1
ATOM 638 O O . ASN A 1 82 ? 18.960 24.398 -24.611 1.00 51.88 82 ASN A O 1
ATOM 642 N N . GLY A 1 83 ? 17.070 23.240 -25.034 1.00 59.88 83 GLY A N 1
ATOM 643 C CA . GLY A 1 83 ? 17.570 21.901 -24.692 1.00 59.88 83 GLY A CA 1
ATOM 644 C C . GLY A 1 83 ? 17.607 21.467 -23.221 1.00 59.88 83 GLY A C 1
ATOM 645 O O . GLY A 1 83 ? 18.437 20.625 -22.899 1.00 59.88 83 GLY A O 1
ATOM 646 N N . GLN A 1 84 ? 16.755 21.980 -22.324 1.00 50.09 84 GLN A N 1
ATOM 647 C CA . GLN A 1 84 ? 16.518 21.271 -21.053 1.00 50.09 84 GLN A CA 1
ATOM 648 C C . GLN A 1 84 ? 15.482 20.170 -21.294 1.00 50.09 84 GLN A C 1
ATOM 650 O O . GLN A 1 84 ? 14.320 20.481 -21.531 1.00 50.09 84 GLN A O 1
ATOM 655 N N . THR A 1 85 ? 15.919 18.909 -21.277 1.00 56.75 85 THR A N 1
ATOM 656 C CA . THR A 1 85 ? 15.026 17.759 -21.068 1.00 56.75 85 THR A CA 1
ATOM 657 C C . THR A 1 85 ? 14.446 17.850 -19.663 1.00 56.75 85 THR A C 1
ATOM 659 O O . THR A 1 85 ? 15.124 18.350 -18.753 1.00 56.75 85 THR A O 1
ATOM 662 N N . GLU A 1 86 ? 13.202 17.412 -19.482 1.00 62.16 86 GLU A N 1
ATOM 663 C CA . GLU A 1 86 ? 12.595 17.423 -18.158 1.00 62.16 86 GLU A CA 1
ATOM 664 C C . GLU A 1 86 ? 13.406 16.528 -17.220 1.00 62.16 86 GLU A C 1
ATOM 666 O O . GLU A 1 86 ? 14.069 15.578 -17.637 1.00 62.16 86 GLU A O 1
ATOM 671 N N . ILE A 1 87 ? 13.410 16.863 -15.928 1.00 61.69 87 ILE A N 1
ATOM 672 C CA . ILE A 1 87 ? 14.116 16.051 -14.928 1.00 61.69 87 ILE A CA 1
ATOM 673 C C . ILE A 1 87 ? 13.599 14.605 -14.997 1.00 61.69 87 ILE A C 1
ATOM 675 O O . ILE A 1 87 ? 14.391 13.673 -14.862 1.00 61.69 87 ILE A O 1
ATOM 679 N N . ASP A 1 88 ? 12.307 14.449 -15.285 1.00 56.62 88 ASP A N 1
ATOM 680 C CA . ASP A 1 88 ? 11.593 13.184 -15.421 1.00 56.62 88 ASP A CA 1
ATOM 681 C C . ASP A 1 88 ? 12.161 12.278 -16.528 1.00 56.62 88 ASP A C 1
ATOM 683 O O . ASP A 1 88 ? 12.445 11.106 -16.269 1.00 56.62 88 ASP A O 1
ATOM 687 N N . ASP A 1 89 ? 12.523 12.843 -17.690 1.00 57.31 89 ASP A N 1
ATOM 688 C CA . ASP A 1 89 ? 13.163 12.116 -18.803 1.00 57.31 89 ASP A CA 1
ATOM 689 C C . ASP A 1 89 ? 14.453 11.395 -18.368 1.00 57.31 89 ASP A C 1
ATOM 691 O O . ASP A 1 89 ? 14.828 10.355 -18.914 1.00 57.31 89 ASP A O 1
ATOM 695 N N . PHE A 1 90 ? 15.171 11.942 -17.382 1.00 59.28 90 PHE A N 1
ATOM 696 C CA . PHE A 1 90 ? 16.412 11.358 -16.868 1.00 59.28 90 PHE A CA 1
ATOM 697 C C . PHE A 1 90 ? 16.161 10.215 -15.869 1.00 59.28 90 PHE A C 1
ATOM 699 O O . PHE A 1 90 ? 17.035 9.364 -15.656 1.00 59.28 90 PHE A O 1
ATOM 706 N N . PHE A 1 91 ? 14.987 10.198 -15.232 1.00 57.28 91 PHE A N 1
ATOM 707 C CA . PHE A 1 91 ? 14.579 9.171 -14.275 1.00 57.28 91 PHE A CA 1
ATOM 708 C C . PHE A 1 91 ? 13.879 7.991 -14.955 1.00 57.28 91 PHE A C 1
ATOM 710 O O . PHE A 1 91 ? 14.185 6.851 -14.590 1.00 57.28 91 PHE A O 1
ATOM 717 N N . GLU A 1 92 ? 13.023 8.241 -15.949 1.00 54.06 92 GLU A N 1
ATOM 718 C CA . GLU A 1 92 ? 12.313 7.195 -16.698 1.00 54.06 92 GLU A CA 1
ATOM 719 C C . GLU A 1 92 ? 13.251 6.367 -17.590 1.00 54.06 92 GLU A C 1
ATOM 721 O O . GLU A 1 92 ? 13.172 5.137 -17.614 1.00 54.06 92 GLU A O 1
ATOM 726 N N . ASN A 1 93 ? 14.220 7.010 -18.251 1.00 54.94 93 ASN A N 1
ATOM 727 C CA . ASN A 1 93 ? 15.102 6.351 -19.224 1.00 54.94 93 ASN A CA 1
ATOM 728 C C . ASN A 1 93 ? 16.285 5.585 -18.611 1.00 54.94 93 ASN A C 1
ATOM 730 O O . ASN A 1 93 ? 17.112 5.022 -19.334 1.00 54.94 93 ASN A O 1
ATOM 734 N N . ARG A 1 94 ? 16.424 5.554 -17.280 1.00 60.62 94 ARG A N 1
ATOM 735 C CA . ARG A 1 94 ? 17.513 4.804 -16.651 1.00 60.62 94 ARG A CA 1
ATOM 736 C C . ARG A 1 94 ? 17.098 3.347 -16.491 1.00 60.62 94 ARG A C 1
ATOM 738 O O . ARG A 1 94 ? 16.339 3.028 -15.574 1.00 60.62 94 ARG A O 1
ATOM 745 N N . GLU A 1 95 ? 17.669 2.480 -17.331 1.00 64.19 95 GLU A N 1
ATOM 746 C CA . GLU A 1 95 ? 17.581 1.022 -17.201 1.00 64.19 95 GLU A CA 1
ATOM 747 C C . GLU A 1 95 ? 17.652 0.598 -15.726 1.00 64.19 95 GLU A C 1
ATOM 749 O O . GLU A 1 95 ? 18.483 1.072 -14.930 1.00 64.19 95 GLU A O 1
ATOM 754 N N . LEU A 1 96 ? 16.726 -0.274 -15.337 1.00 71.25 96 LEU A N 1
ATOM 755 C CA . LEU A 1 96 ? 16.640 -0.782 -13.982 1.00 71.25 96 LEU A CA 1
ATOM 756 C C . LEU A 1 96 ? 17.809 -1.735 -13.737 1.00 71.25 96 LEU A C 1
ATOM 758 O O . LEU A 1 96 ? 17.773 -2.902 -14.106 1.00 71.25 96 LEU A O 1
ATOM 762 N N . SER A 1 97 ? 18.871 -1.223 -13.112 1.00 77.38 97 SER A N 1
ATOM 763 C CA . SER A 1 97 ? 19.996 -2.063 -12.712 1.00 77.38 97 SER A CA 1
ATOM 764 C C . SER A 1 97 ? 19.521 -3.168 -11.768 1.00 77.38 97 SER A C 1
ATOM 766 O O . SER A 1 97 ? 18.700 -2.923 -10.882 1.00 77.38 97 SER A O 1
ATOM 768 N N . GLU A 1 98 ? 20.098 -4.360 -11.894 1.00 77.75 98 GLU A N 1
ATOM 769 C CA . GLU A 1 98 ? 19.776 -5.532 -11.065 1.00 77.75 98 GLU A CA 1
ATOM 770 C C . GLU A 1 98 ? 19.830 -5.214 -9.558 1.00 77.75 98 GLU A C 1
ATOM 772 O O . GLU A 1 98 ? 18.962 -5.603 -8.779 1.00 77.75 98 GLU A O 1
ATOM 777 N N . SER A 1 99 ? 20.787 -4.377 -9.148 1.00 78.25 99 SER A N 1
ATOM 778 C CA . SER A 1 99 ? 20.913 -3.887 -7.770 1.00 78.25 99 SER A CA 1
ATOM 779 C C . SER A 1 99 ? 19.713 -3.070 -7.275 1.00 78.25 99 SER A C 1
ATOM 781 O O . SER A 1 99 ? 19.384 -3.120 -6.090 1.00 78.25 99 SER A O 1
ATOM 783 N N . LYS A 1 100 ? 19.053 -2.311 -8.158 1.00 81.50 100 LYS A N 1
ATOM 784 C CA . LYS A 1 100 ? 17.857 -1.529 -7.826 1.00 81.50 100 LYS A CA 1
ATOM 785 C C . LYS A 1 100 ? 16.616 -2.406 -7.801 1.00 81.50 100 LYS A C 1
ATOM 787 O O . LYS A 1 100 ? 15.818 -2.239 -6.888 1.00 81.50 100 LYS A O 1
ATOM 792 N N . ALA A 1 101 ? 16.483 -3.344 -8.740 1.00 82.81 101 ALA A N 1
ATOM 793 C CA . ALA A 1 101 ? 15.412 -4.339 -8.706 1.00 82.81 101 ALA A CA 1
ATOM 794 C C . ALA A 1 101 ? 15.457 -5.132 -7.389 1.00 82.81 101 ALA A C 1
ATOM 796 O O . ALA A 1 101 ? 14.483 -5.144 -6.645 1.00 82.81 101 ALA A O 1
ATOM 797 N N . ALA A 1 102 ? 16.637 -5.624 -6.997 1.00 83.81 102 ALA A N 1
ATOM 798 C CA . ALA A 1 102 ? 16.825 -6.316 -5.722 1.00 83.81 102 ALA A CA 1
ATOM 799 C C . ALA A 1 102 ? 16.519 -5.438 -4.491 1.00 83.81 102 ALA A C 1
ATOM 801 O O . ALA A 1 102 ? 16.079 -5.939 -3.454 1.00 83.81 102 ALA A O 1
ATOM 802 N N . ALA A 1 103 ? 16.768 -4.125 -4.564 1.00 85.94 103 ALA A N 1
ATOM 803 C CA . ALA A 1 103 ? 16.402 -3.202 -3.491 1.00 85.94 103 ALA A CA 1
ATOM 804 C C . ALA A 1 103 ? 14.878 -3.038 -3.373 1.00 85.94 103 ALA A C 1
ATOM 806 O O . ALA A 1 103 ? 14.363 -2.998 -2.254 1.00 85.94 103 ALA A O 1
ATOM 807 N N . ILE A 1 104 ? 14.173 -2.989 -4.507 1.00 88.31 104 ILE A N 1
ATOM 808 C CA . ILE A 1 104 ? 12.709 -2.925 -4.565 1.00 88.31 104 ILE A CA 1
ATOM 809 C C . ILE A 1 104 ? 12.107 -4.228 -4.036 1.00 88.31 104 ILE A C 1
ATOM 811 O O . ILE A 1 104 ? 11.283 -4.166 -3.128 1.00 88.31 104 ILE A O 1
ATOM 815 N N . ASP A 1 105 ? 12.593 -5.391 -4.480 1.00 89.44 105 ASP A N 1
ATOM 816 C CA . ASP A 1 105 ? 12.147 -6.704 -3.989 1.00 89.44 105 ASP A CA 1
ATOM 817 C C . ASP A 1 105 ? 12.258 -6.790 -2.462 1.00 89.44 105 ASP A C 1
ATOM 819 O O . ASP A 1 105 ? 11.308 -7.145 -1.765 1.00 89.44 105 ASP A O 1
ATOM 823 N N . ARG A 1 106 ? 13.405 -6.386 -1.900 1.00 91.44 106 ARG A N 1
ATOM 824 C CA . ARG A 1 106 ? 13.617 -6.380 -0.442 1.00 91.44 106 ARG A CA 1
ATOM 825 C C . ARG A 1 106 ? 12.667 -5.432 0.284 1.00 91.44 106 ARG A C 1
ATOM 827 O O . ARG A 1 106 ? 12.251 -5.745 1.400 1.00 91.44 106 ARG A O 1
ATOM 834 N N . ALA A 1 107 ? 12.364 -4.275 -0.300 1.00 90.19 107 ALA A N 1
ATOM 835 C CA . ALA A 1 107 ? 11.423 -3.321 0.276 1.00 90.19 107 ALA A CA 1
ATOM 836 C C . ALA A 1 107 ? 9.988 -3.870 0.247 1.00 90.19 107 ALA A C 1
ATOM 838 O O . ALA A 1 107 ? 9.307 -3.812 1.270 1.00 90.19 107 ALA A O 1
ATOM 839 N N . LEU A 1 108 ? 9.571 -4.474 -0.871 1.00 91.12 108 LEU A N 1
ATOM 840 C CA . LEU A 1 108 ? 8.263 -5.114 -1.017 1.00 91.12 108 LEU A CA 1
ATOM 841 C C . LEU A 1 108 ? 8.103 -6.280 -0.044 1.00 91.12 108 LEU A C 1
ATOM 843 O O . LEU A 1 108 ? 7.146 -6.295 0.722 1.00 91.12 108 LEU A O 1
ATOM 847 N N . ILE A 1 109 ? 9.070 -7.199 0.025 1.00 93.06 109 ILE A N 1
ATOM 848 C CA . ILE A 1 109 ? 9.030 -8.327 0.969 1.00 93.06 109 ILE A CA 1
ATOM 849 C C . ILE A 1 109 ? 8.895 -7.821 2.410 1.00 93.06 109 ILE A C 1
ATOM 851 O O . ILE A 1 109 ? 8.074 -8.331 3.171 1.00 93.06 109 ILE A O 1
ATOM 855 N N . ARG A 1 110 ? 9.666 -6.793 2.796 1.00 92.44 110 ARG A N 1
ATOM 856 C CA . ARG A 1 110 ? 9.559 -6.190 4.134 1.00 92.44 110 ARG A CA 1
ATOM 857 C C . ARG A 1 110 ? 8.179 -5.592 4.380 1.00 92.44 110 ARG A C 1
ATOM 859 O O . ARG A 1 110 ? 7.628 -5.827 5.447 1.00 92.44 110 ARG A O 1
ATOM 866 N N . ALA A 1 111 ? 7.620 -4.858 3.422 1.00 92.06 111 ALA A N 1
ATOM 867 C CA . ALA A 1 111 ? 6.279 -4.295 3.547 1.00 92.06 111 ALA A CA 1
ATOM 868 C C . ALA A 1 111 ? 5.223 -5.398 3.709 1.00 92.06 111 ALA A C 1
ATOM 870 O O . ALA A 1 111 ? 4.402 -5.324 4.618 1.00 92.06 111 ALA A O 1
ATOM 871 N N . PHE A 1 112 ? 5.293 -6.461 2.905 1.00 93.38 112 PHE A N 1
ATOM 872 C CA . PHE A 1 112 ? 4.337 -7.565 2.972 1.00 93.38 112 PHE A CA 1
ATOM 873 C C . PHE A 1 112 ? 4.402 -8.291 4.317 1.00 93.38 112 PHE A C 1
ATOM 875 O O . PHE A 1 112 ? 3.376 -8.487 4.965 1.00 93.38 112 PHE A O 1
ATOM 882 N N . VAL A 1 113 ? 5.610 -8.613 4.789 1.00 91.69 113 VAL A N 1
ATOM 883 C CA . VAL A 1 113 ? 5.807 -9.297 6.075 1.00 91.69 113 VAL A CA 1
ATOM 884 C C . VAL A 1 113 ? 5.417 -8.404 7.256 1.00 91.69 113 VAL A C 1
ATOM 886 O O . VAL A 1 113 ? 4.710 -8.854 8.153 1.00 91.69 113 VAL A O 1
ATOM 889 N N . CYS A 1 114 ? 5.858 -7.143 7.278 1.00 92.31 114 CYS A N 1
ATOM 890 C CA . CYS A 1 114 ? 5.619 -6.249 8.413 1.00 92.31 114 CYS A CA 1
ATOM 891 C C . CYS A 1 114 ? 4.170 -5.757 8.500 1.00 92.31 114 CYS A C 1
ATOM 893 O O . CYS A 1 114 ? 3.685 -5.520 9.603 1.00 92.31 114 CYS A O 1
ATOM 895 N N . CYS A 1 115 ? 3.485 -5.604 7.366 1.00 92.38 115 CYS A N 1
ATOM 896 C CA . CYS A 1 115 ? 2.095 -5.152 7.322 1.00 92.38 115 CYS A CA 1
ATOM 897 C C . CYS A 1 115 ? 1.088 -6.310 7.239 1.00 92.38 115 CYS A C 1
ATOM 899 O O . CYS A 1 115 ? -0.112 -6.055 7.203 1.00 92.38 115 CYS A O 1
ATOM 901 N N . GLY A 1 116 ? 1.547 -7.567 7.210 1.00 90.38 116 GLY A N 1
ATOM 902 C CA . GLY A 1 116 ? 0.674 -8.741 7.125 1.00 90.38 116 GLY A CA 1
ATOM 903 C C . GLY A 1 116 ? -0.091 -8.840 5.802 1.00 90.38 116 GLY A C 1
ATOM 904 O O . GLY A 1 116 ? -1.199 -9.371 5.775 1.00 90.38 116 GLY A O 1
ATOM 905 N N . ILE A 1 117 ? 0.476 -8.313 4.715 1.00 91.81 117 ILE A N 1
ATOM 906 C CA . ILE A 1 117 ? -0.149 -8.336 3.390 1.00 91.81 117 ILE A CA 1
ATOM 907 C C . ILE A 1 117 ? 0.106 -9.717 2.765 1.00 91.81 117 ILE A C 1
ATOM 909 O O . ILE A 1 117 ? 1.267 -10.119 2.639 1.00 91.81 117 ILE A O 1
ATOM 913 N N . PRO A 1 118 ? -0.937 -10.462 2.356 1.00 92.50 118 PRO A N 1
ATOM 914 C CA . PRO A 1 118 ? -0.760 -11.739 1.674 1.00 92.50 118 PRO A CA 1
ATOM 915 C C . PRO A 1 118 ? -0.001 -11.573 0.353 1.00 92.50 118 PRO A C 1
ATOM 917 O O . PRO A 1 118 ? -0.328 -10.694 -0.441 1.00 92.50 118 PRO A O 1
ATOM 920 N N . PHE A 1 119 ? 0.947 -12.467 0.057 1.00 89.38 119 PHE A N 1
ATOM 921 C CA . PHE A 1 119 ? 1.706 -12.421 -1.203 1.00 89.38 119 PHE A CA 1
ATOM 922 C C . PHE A 1 119 ? 0.824 -12.525 -2.453 1.00 89.38 119 PHE A C 1
ATOM 924 O O . PHE A 1 119 ? 1.166 -11.928 -3.463 1.00 89.38 119 PHE A O 1
ATOM 931 N N . ALA A 1 120 ? -0.353 -13.155 -2.361 1.00 90.25 120 ALA A N 1
ATOM 932 C CA . ALA A 1 120 ? -1.339 -13.207 -3.447 1.00 90.25 120 ALA A CA 1
ATOM 933 C C . ALA A 1 120 ? -1.782 -11.819 -3.956 1.00 90.25 120 ALA A C 1
ATOM 935 O O . ALA A 1 120 ? -2.288 -11.699 -5.068 1.00 90.25 120 ALA A O 1
ATOM 936 N N . VAL A 1 121 ? -1.588 -10.756 -3.164 1.00 91.31 121 VAL A N 1
ATOM 937 C CA . VAL A 1 121 ? -1.857 -9.376 -3.592 1.00 91.31 121 VAL A CA 1
ATOM 938 C C . VAL A 1 121 ? -0.967 -8.968 -4.769 1.00 91.31 121 VAL A C 1
ATOM 940 O O . VAL A 1 121 ? -1.410 -8.169 -5.588 1.00 91.31 121 VAL A O 1
ATOM 943 N N . ILE A 1 122 ? 0.239 -9.536 -4.909 1.00 88.44 122 ILE A N 1
ATOM 944 C CA . ILE A 1 122 ? 1.156 -9.184 -6.003 1.00 88.44 122 ILE A CA 1
ATOM 945 C C . ILE A 1 122 ? 0.627 -9.596 -7.385 1.00 88.44 122 ILE A C 1
ATOM 947 O O . ILE A 1 122 ? 0.926 -8.932 -8.375 1.00 88.44 122 ILE A O 1
ATOM 951 N N . ASP A 1 123 ? -0.221 -10.627 -7.437 1.00 85.38 123 ASP A N 1
ATOM 952 C CA . ASP A 1 123 ? -0.861 -11.107 -8.666 1.00 85.38 123 ASP A CA 1
ATOM 953 C C . ASP A 1 123 ? -2.093 -10.274 -9.053 1.00 85.38 123 ASP A C 1
ATOM 955 O O . ASP A 1 123 ? -2.617 -10.393 -10.165 1.00 85.38 123 ASP A O 1
ATOM 959 N N . SER A 1 124 ? -2.568 -9.406 -8.154 1.00 89.62 124 SER A N 1
ATOM 960 C CA . SER A 1 124 ? -3.708 -8.535 -8.422 1.00 89.62 124 SER A CA 1
ATOM 961 C C . SER A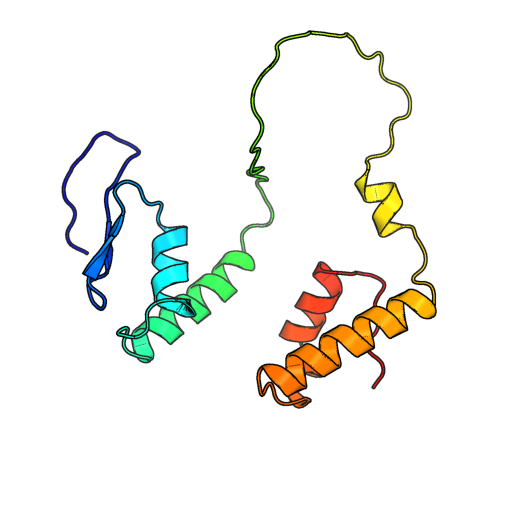 1 124 ? -3.380 -7.559 -9.559 1.00 89.62 124 SER A C 1
ATOM 963 O O . SER A 1 124 ? -2.357 -6.867 -9.498 1.00 89.62 124 SER A O 1
ATOM 965 N N . PRO A 1 125 ? -4.252 -7.414 -10.576 1.00 86.62 125 PRO A N 1
ATOM 966 C CA . PRO A 1 125 ? -4.031 -6.463 -11.663 1.00 86.62 125 PRO A CA 1
ATOM 967 C C . PRO A 1 125 ? -3.902 -5.022 -11.152 1.00 86.62 125 PRO A C 1
ATOM 969 O O . PRO A 1 125 ? -3.100 -4.265 -11.685 1.00 86.62 125 PRO A O 1
ATOM 972 N N . PHE A 1 126 ? -4.604 -4.672 -10.070 1.00 87.88 126 PHE A N 1
ATOM 973 C CA . PHE A 1 126 ? -4.506 -3.356 -9.434 1.00 87.88 126 PHE A CA 1
ATOM 974 C C . PHE A 1 126 ? -3.138 -3.114 -8.791 1.00 87.88 126 PHE A C 1
ATOM 976 O O . PHE A 1 126 ? -2.604 -2.011 -8.851 1.00 87.88 126 PHE A O 1
ATOM 983 N N . PHE A 1 127 ? -2.552 -4.145 -8.179 1.00 90.06 127 PHE A N 1
ATOM 984 C CA . PHE A 1 127 ? -1.241 -4.014 -7.547 1.00 90.06 127 PHE A CA 1
ATOM 985 C C . PHE A 1 127 ? -0.125 -3.942 -8.592 1.00 90.06 127 PHE A C 1
ATOM 987 O O . PHE A 1 127 ? 0.825 -3.180 -8.437 1.00 90.06 127 PHE A O 1
ATOM 994 N N . ARG A 1 128 ? -0.268 -4.684 -9.695 1.00 86.06 128 ARG A N 1
ATOM 995 C CA . ARG A 1 128 ? 0.628 -4.576 -10.852 1.00 86.06 128 ARG A CA 1
ATOM 996 C C . ARG A 1 128 ? 0.569 -3.194 -11.499 1.00 86.06 128 ARG A C 1
ATOM 998 O O . ARG A 1 128 ? 1.624 -2.656 -11.814 1.00 86.06 128 ARG A O 1
ATOM 1005 N N . GLU A 1 129 ? -0.623 -2.617 -11.642 1.00 88.25 129 GLU A N 1
ATOM 1006 C CA . GLU A 1 129 ? -0.789 -1.238 -12.120 1.00 88.25 129 GLU A CA 1
ATOM 1007 C C . GLU A 1 129 ? -0.090 -0.244 -11.184 1.00 88.25 129 GLU A C 1
ATOM 1009 O O . GLU A 1 129 ? 0.702 0.578 -11.630 1.00 88.25 129 GLU A O 1
ATOM 1014 N N . LEU A 1 130 ? -0.279 -0.385 -9.868 1.00 89.81 130 LEU A N 1
ATOM 1015 C CA . LEU A 1 130 ? 0.420 0.436 -8.877 1.00 89.81 130 LEU A CA 1
ATOM 1016 C C . LEU A 1 130 ? 1.949 0.331 -9.002 1.00 89.81 130 LEU A C 1
ATOM 1018 O O . LEU A 1 130 ? 2.642 1.346 -8.950 1.00 89.81 130 LEU A O 1
ATOM 1022 N N . LEU A 1 131 ? 2.492 -0.876 -9.184 1.00 88.19 131 LEU A N 1
ATOM 1023 C CA . LEU A 1 131 ? 3.930 -1.064 -9.397 1.00 88.19 131 LEU A CA 1
ATOM 1024 C C . LEU A 1 131 ? 4.408 -0.416 -10.702 1.00 88.19 131 LEU A C 1
ATOM 1026 O O . LEU A 1 131 ? 5.488 0.172 -10.711 1.00 88.19 131 LEU A O 1
ATOM 1030 N N . TYR A 1 132 ? 3.607 -0.487 -11.766 1.00 84.44 132 TYR A N 1
ATOM 1031 C CA . TYR A 1 132 ? 3.919 0.120 -13.058 1.00 84.44 132 TYR A CA 1
ATOM 1032 C C . TYR A 1 132 ? 3.932 1.653 -12.984 1.00 84.44 132 TYR A C 1
ATOM 1034 O O . TYR A 1 132 ? 4.888 2.273 -13.441 1.00 84.44 132 TYR A O 1
ATOM 1042 N N . GLN A 1 133 ? 2.949 2.261 -12.316 1.00 84.12 133 GLN A N 1
ATOM 1043 C CA . GLN A 1 133 ? 2.889 3.711 -12.087 1.00 84.12 133 GLN A CA 1
ATOM 1044 C C . GLN A 1 133 ? 4.043 4.213 -11.209 1.00 84.12 133 GLN A C 1
ATOM 1046 O O . GLN A 1 133 ? 4.619 5.269 -11.454 1.00 84.12 133 GLN A O 1
ATOM 1051 N N . LEU A 1 134 ? 4.429 3.446 -10.184 1.00 84.06 134 LEU A N 1
ATOM 1052 C CA . LEU A 1 134 ? 5.577 3.794 -9.341 1.00 84.06 134 LEU A CA 1
ATOM 1053 C C . LEU A 1 134 ? 6.912 3.604 -10.068 1.00 84.06 134 LEU A C 1
ATOM 1055 O O . LEU A 1 134 ? 7.895 4.288 -9.756 1.00 84.06 134 LEU A O 1
ATOM 1059 N N . ARG A 1 135 ? 6.989 2.619 -10.970 1.00 78.38 135 ARG A N 1
ATOM 1060 C CA . ARG A 1 135 ? 8.202 2.300 -11.716 1.00 78.38 135 ARG A CA 1
ATOM 1061 C C . ARG A 1 135 ? 7.899 1.467 -12.965 1.00 78.38 135 ARG A C 1
ATOM 1063 O O . ARG A 1 135 ? 7.938 0.239 -12.921 1.00 78.38 135 ARG A O 1
ATOM 1070 N N . SER A 1 136 ? 7.740 2.145 -14.098 1.00 71.38 136 SER A N 1
ATOM 1071 C CA . SER A 1 136 ? 7.360 1.555 -15.394 1.00 71.38 136 SER A CA 1
ATOM 1072 C C . SER A 1 136 ? 8.240 0.379 -15.841 1.00 71.38 136 SER A C 1
ATOM 1074 O O . SER A 1 136 ? 7.754 -0.599 -16.400 1.00 71.38 136 SER A O 1
ATOM 1076 N N . ASN A 1 137 ? 9.537 0.422 -15.527 1.00 75.06 137 ASN A N 1
ATOM 1077 C CA . ASN A 1 137 ? 10.504 -0.607 -15.922 1.00 75.06 137 ASN A CA 1
ATOM 1078 C C . ASN A 1 137 ? 10.631 -1.790 -14.930 1.00 75.06 137 ASN A C 1
ATOM 1080 O O . ASN A 1 137 ? 11.518 -2.629 -15.102 1.00 75.06 137 ASN A O 1
ATOM 1084 N N . TYR A 1 138 ? 9.858 -1.829 -13.836 1.00 77.94 138 TYR A N 1
ATOM 1085 C CA . TYR A 1 138 ? 9.998 -2.855 -12.794 1.00 77.94 138 TYR A CA 1
ATOM 1086 C C . TYR A 1 138 ? 9.087 -4.056 -13.047 1.00 77.94 138 TYR A C 1
ATOM 1088 O O . TYR A 1 138 ? 7.865 -3.942 -13.063 1.00 77.94 138 TYR A O 1
ATOM 1096 N N . THR A 1 139 ? 9.698 -5.232 -13.163 1.00 72.69 139 THR A N 1
ATOM 1097 C CA . THR A 1 139 ? 8.995 -6.514 -13.191 1.00 72.69 139 THR A CA 1
ATOM 1098 C C . THR A 1 139 ? 9.273 -7.254 -11.885 1.00 72.69 139 THR A C 1
ATOM 1100 O O . THR A 1 139 ? 10.430 -7.624 -11.660 1.00 72.69 139 THR A O 1
ATOM 1103 N N . PRO A 1 140 ? 8.269 -7.462 -11.014 1.00 69.12 140 PRO A N 1
ATOM 1104 C CA . PRO A 1 140 ? 8.469 -8.243 -9.803 1.00 69.12 140 PRO A CA 1
ATOM 1105 C C . PRO A 1 140 ? 8.853 -9.681 -10.158 1.00 69.12 140 PRO A C 1
ATOM 1107 O O . PRO A 1 140 ? 8.259 -10.296 -11.046 1.00 69.12 140 PRO A O 1
ATOM 1110 N N . SER A 1 141 ? 9.861 -10.198 -9.462 1.00 61.91 141 SER A N 1
ATOM 1111 C CA . SER A 1 141 ? 10.295 -11.591 -9.547 1.00 61.91 141 SER A CA 1
ATOM 1112 C C . SER A 1 141 ? 9.164 -12.502 -9.045 1.00 61.91 141 SER A C 1
ATOM 1114 O O . SER A 1 141 ? 8.828 -12.437 -7.862 1.00 61.91 141 SER A O 1
ATOM 1116 N N . THR A 1 142 ? 8.563 -13.304 -9.931 1.00 51.50 142 THR A N 1
ATOM 1117 C CA . THR A 1 142 ? 7.614 -14.385 -9.576 1.00 51.50 142 THR A CA 1
ATOM 1118 C C . THR A 1 142 ? 8.268 -15.475 -8.745 1.00 51.50 142 THR A C 1
ATOM 1120 O O . THR A 1 142 ? 9.407 -15.855 -9.108 1.00 51.50 142 THR A O 1
#

Sequence (142 aa):
MVNNKSKPGHYSGECKFCHKKWQRVYIGILQSHLANECTDCPEEIQNYWLGFIAAKDSLDDDDSASIASSTGSNKKRKVASNGQTEIDDFFENRELSESKAAAIDRALIRAFVCCGIPFAVIDSPFFRELLYQLRSNYTPST

Organism: NCBI:txid588596